Protein AF-A0A535FCA6-F1 (afdb_monomer_lite)

Secondary structure (DSSP, 8-state):
-B-TT--BHHHHHHHHHHHTTPPPPTTS-HHHHHHHHHTT--EEEEEBSGGG-BTHHHHHHHHHHH-TTEEEEE--SS----TT-----PPP-

Foldseek 3Di:
DECPVPQEQLVVLVVVCVVVVQDDDPVDRSLRSLLVVQQPDQDEAEYEACQRYPPNLVSVLVSCVSRVNYHYHYHYPDDSPHDVDDDDDDDDD

Structure (mmCIF, N/CA/C/O backbone):
data_AF-A0A535FCA6-F1
#
_entry.id   AF-A0A535FCA6-F1
#
loop_
_atom_site.group_PDB
_atom_site.id
_atom_site.type_symbol
_atom_site.label_atom_id
_atom_site.label_alt_id
_atom_site.label_comp_id
_atom_site.label_asym_id
_atom_site.label_entity_id
_atom_site.label_seq_id
_atom_site.pdbx_PDB_ins_code
_atom_site.Cartn_x
_atom_site.Cartn_y
_atom_site.Cartn_z
_atom_site.occupancy
_atom_site.B_iso_or_equiv
_atom_site.auth_seq_id
_atom_site.auth_comp_id
_atom_site.auth_asym_id
_atom_site.auth_atom_id
_atom_site.pdbx_PDB_model_num
ATOM 1 N N . MET A 1 1 ? -2.399 2.303 -9.801 1.00 78.75 1 MET A N 1
ATOM 2 C CA . MET A 1 1 ? -1.361 3.198 -10.351 1.00 78.75 1 MET A CA 1
ATOM 3 C C . MET A 1 1 ? -0.222 2.372 -10.914 1.00 78.75 1 MET A C 1
ATOM 5 O O . MET A 1 1 ? -0.020 1.271 -10.416 1.00 78.75 1 MET A O 1
ATOM 9 N N . SER A 1 2 ? 0.508 2.886 -11.908 1.00 83.81 2 SER A N 1
ATOM 10 C CA . SER A 1 2 ? 1.743 2.239 -12.376 1.00 83.81 2 SER A CA 1
ATOM 11 C C . SER A 1 2 ? 2.922 2.622 -11.482 1.00 83.81 2 SER A C 1
ATOM 13 O O . SER A 1 2 ? 3.094 3.792 -11.140 1.00 83.81 2 SER A O 1
ATOM 15 N N . LEU A 1 3 ? 3.722 1.625 -11.113 1.00 83.38 3 LEU A N 1
ATOM 16 C CA . LEU A 1 3 ? 4.933 1.720 -10.299 1.00 83.38 3 LEU A CA 1
ATOM 17 C C . LEU A 1 3 ? 6.208 1.687 -11.149 1.00 83.38 3 LEU A C 1
ATOM 19 O O . LEU A 1 3 ? 7.301 1.576 -10.606 1.00 83.38 3 LEU A O 1
ATOM 23 N N . ALA A 1 4 ? 6.107 1.848 -12.472 1.00 76.81 4 ALA A N 1
ATOM 24 C CA . ALA A 1 4 ? 7.248 1.734 -13.386 1.00 76.81 4 ALA A CA 1
ATOM 25 C C . ALA A 1 4 ? 8.424 2.692 -13.074 1.00 76.81 4 ALA A C 1
ATOM 27 O O . ALA A 1 4 ? 9.569 2.415 -13.428 1.00 76.81 4 ALA A O 1
ATOM 28 N N . ALA A 1 5 ? 8.170 3.819 -12.403 1.00 83.00 5 ALA A N 1
ATOM 29 C CA . ALA A 1 5 ? 9.206 4.766 -11.969 1.00 83.00 5 ALA A CA 1
ATOM 30 C C . ALA A 1 5 ? 9.503 4.712 -10.456 1.00 83.00 5 ALA A C 1
ATOM 32 O O . ALA A 1 5 ? 10.329 5.478 -9.956 1.00 83.00 5 ALA A O 1
ATOM 33 N N . VAL A 1 6 ? 8.828 3.833 -9.714 1.00 86.75 6 VAL A N 1
ATOM 34 C CA . VAL A 1 6 ? 8.961 3.687 -8.262 1.00 86.75 6 VAL A CA 1
ATOM 35 C C . VAL A 1 6 ? 9.952 2.561 -7.971 1.00 86.75 6 VAL A C 1
ATOM 37 O O . VAL A 1 6 ? 9.982 1.549 -8.671 1.00 86.75 6 VAL A O 1
ATOM 40 N N . ARG A 1 7 ? 10.830 2.767 -6.987 1.00 85.19 7 ARG A N 1
ATOM 41 C CA . ARG A 1 7 ? 11.915 1.825 -6.651 1.00 85.19 7 ARG A CA 1
ATOM 42 C C . ARG A 1 7 ? 11.921 1.394 -5.187 1.00 85.19 7 ARG A C 1
ATOM 44 O O . ARG A 1 7 ? 12.519 0.379 -4.855 1.00 85.19 7 ARG A O 1
ATOM 51 N N . ASP A 1 8 ? 11.234 2.140 -4.333 1.00 87.69 8 ASP A N 1
ATOM 52 C CA . ASP A 1 8 ? 11.193 1.930 -2.892 1.00 87.69 8 ASP A CA 1
ATOM 53 C C . ASP A 1 8 ? 9.762 2.078 -2.358 1.00 87.69 8 ASP A C 1
ATOM 55 O O . ASP A 1 8 ? 8.907 2.747 -2.957 1.00 87.69 8 ASP A O 1
ATOM 59 N N . SER A 1 9 ? 9.499 1.396 -1.244 1.00 88.06 9 SER A N 1
ATOM 60 C CA . SER A 1 9 ? 8.183 1.330 -0.613 1.00 88.06 9 SER A CA 1
ATOM 61 C C . SER A 1 9 ? 7.713 2.691 -0.092 1.00 88.06 9 SER A C 1
ATOM 63 O O . SER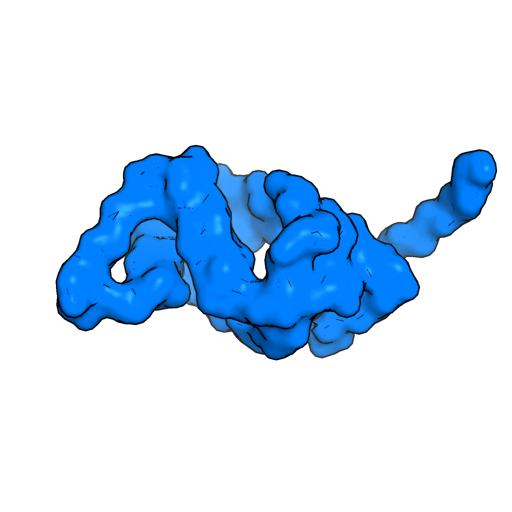 A 1 9 ? 6.524 2.988 -0.191 1.00 88.06 9 SER A O 1
ATOM 65 N N . ASP A 1 10 ? 8.615 3.563 0.359 1.00 89.50 10 ASP A N 1
ATOM 66 C CA . ASP A 1 10 ? 8.269 4.908 0.829 1.00 89.50 10 ASP A CA 1
ATOM 67 C C . ASP A 1 10 ? 7.663 5.762 -0.292 1.00 89.50 10 ASP A C 1
ATOM 69 O O . ASP A 1 10 ? 6.595 6.361 -0.127 1.00 89.50 10 ASP A O 1
ATOM 73 N N . ARG A 1 11 ? 8.279 5.773 -1.479 1.00 90.06 11 ARG A N 1
ATOM 74 C CA . ARG A 1 11 ? 7.724 6.458 -2.657 1.00 90.06 11 ARG A CA 1
ATOM 75 C C . ARG A 1 11 ? 6.403 5.853 -3.106 1.00 90.06 11 ARG A C 1
ATOM 77 O O . ARG A 1 11 ? 5.515 6.595 -3.528 1.00 90.06 11 ARG A O 1
ATOM 84 N N . MET A 1 12 ? 6.252 4.533 -3.005 1.00 91.44 12 MET A N 1
ATOM 85 C CA . MET A 1 12 ? 4.975 3.874 -3.276 1.00 91.44 12 MET A CA 1
ATOM 86 C C . MET A 1 12 ? 3.891 4.366 -2.308 1.00 91.44 12 MET A C 1
ATOM 88 O O . MET A 1 12 ? 2.822 4.775 -2.759 1.00 91.44 12 MET A O 1
ATOM 92 N N . LEU A 1 13 ? 4.165 4.378 -1.000 1.00 92.31 13 LEU A N 1
ATOM 93 C CA . LEU A 1 13 ? 3.227 4.832 0.029 1.00 92.31 13 LEU A CA 1
ATOM 94 C C . LEU A 1 13 ? 2.806 6.287 -0.208 1.00 92.31 13 LEU A C 1
ATOM 96 O O . LEU A 1 13 ? 1.612 6.588 -0.225 1.00 92.31 13 LEU A O 1
ATOM 100 N N . LEU A 1 14 ? 3.765 7.176 -0.480 1.00 91.75 14 LEU A N 1
ATOM 101 C CA . LEU A 1 14 ? 3.479 8.577 -0.795 1.00 91.75 14 LEU A CA 1
ATOM 102 C C . LEU A 1 14 ? 2.642 8.728 -2.073 1.00 91.75 14 LEU A C 1
ATOM 104 O O . LEU A 1 14 ? 1.701 9.521 -2.093 1.00 91.75 14 LEU A O 1
ATOM 108 N N . GLY A 1 15 ? 2.934 7.951 -3.118 1.00 91.75 15 GLY A N 1
ATOM 109 C CA . GLY A 1 15 ? 2.145 7.946 -4.352 1.00 91.75 15 GLY A CA 1
ATOM 110 C C . GLY A 1 15 ? 0.697 7.502 -4.122 1.00 91.75 15 GLY A C 1
ATOM 111 O O . GLY A 1 15 ? -0.234 8.142 -4.612 1.00 91.75 15 GLY A O 1
ATOM 112 N N . ILE A 1 16 ? 0.483 6.460 -3.310 1.00 91.88 16 ILE A N 1
ATOM 113 C CA . ILE A 1 16 ? -0.864 6.008 -2.926 1.00 91.88 16 ILE A CA 1
ATOM 114 C C . ILE A 1 16 ? -1.587 7.113 -2.149 1.00 91.88 16 ILE A C 1
ATOM 116 O O . ILE A 1 16 ? -2.736 7.424 -2.461 1.00 91.88 16 ILE A O 1
ATOM 120 N N . MET A 1 17 ? -0.921 7.741 -1.174 1.00 93.12 17 MET A N 1
ATOM 121 C CA . MET A 1 17 ? -1.502 8.844 -0.403 1.00 93.12 17 MET A CA 1
ATOM 122 C C . MET A 1 17 ? -1.931 10.002 -1.302 1.00 93.12 17 MET A C 1
ATOM 124 O O . MET A 1 17 ? -3.028 10.525 -1.129 1.00 93.12 17 MET A O 1
ATOM 128 N N . GLN A 1 18 ? -1.113 10.373 -2.288 1.00 91.62 18 GLN A N 1
ATOM 129 C CA . GLN A 1 18 ? -1.456 11.426 -3.245 1.00 91.62 18 GLN A CA 1
ATOM 130 C C . GLN A 1 18 ? -2.705 11.078 -4.060 1.00 91.62 18 GLN A C 1
ATOM 132 O O . GLN A 1 18 ? -3.600 11.911 -4.186 1.00 91.62 18 GLN A O 1
ATOM 137 N N . ILE A 1 19 ? -2.808 9.845 -4.562 1.00 91.25 19 ILE A N 1
ATOM 138 C CA . ILE A 1 19 ? -3.967 9.390 -5.347 1.00 91.25 19 ILE A CA 1
ATOM 139 C C . ILE A 1 19 ? -5.240 9.353 -4.503 1.00 91.25 19 ILE A C 1
ATOM 141 O O . ILE A 1 19 ? -6.308 9.739 -4.973 1.00 91.25 19 ILE A O 1
ATOM 145 N N . LEU A 1 20 ? -5.128 8.913 -3.251 1.00 90.81 20 LEU A N 1
ATOM 146 C CA . LEU A 1 20 ? -6.243 8.879 -2.306 1.00 90.81 20 LEU A CA 1
ATOM 147 C C . LEU A 1 20 ? -6.518 10.248 -1.655 1.00 90.81 20 LEU A C 1
ATOM 149 O O . LEU A 1 20 ? -7.416 10.357 -0.822 1.00 90.81 20 LEU A O 1
ATOM 153 N N . ASN A 1 21 ? -5.768 11.291 -2.034 1.00 92.44 21 ASN A N 1
ATOM 154 C CA . ASN A 1 21 ? -5.840 12.642 -1.476 1.00 92.44 21 ASN A CA 1
ATOM 155 C C . ASN A 1 21 ? -5.717 12.675 0.064 1.00 92.44 21 ASN A C 1
ATOM 157 O O . ASN A 1 21 ? -6.400 13.430 0.761 1.00 92.44 21 ASN A O 1
ATOM 161 N N . ILE A 1 22 ? -4.838 11.830 0.601 1.00 91.19 22 ILE A N 1
ATOM 162 C CA . ILE A 1 22 ? -4.533 11.729 2.026 1.00 91.19 22 ILE A CA 1
ATOM 163 C C . ILE A 1 22 ? -3.393 12.689 2.337 1.00 91.19 22 ILE A C 1
ATOM 165 O O . ILE A 1 22 ? -2.301 12.602 1.773 1.00 91.19 22 ILE A O 1
ATOM 169 N N . LYS A 1 23 ? -3.635 13.603 3.275 1.00 87.50 23 LYS A N 1
ATOM 170 C CA . LYS A 1 23 ? -2.597 14.511 3.759 1.00 87.50 23 LYS A CA 1
ATOM 171 C C . LYS A 1 23 ? -1.722 13.786 4.786 1.00 87.50 23 LYS A C 1
ATOM 173 O O . LYS A 1 23 ? -2.280 13.178 5.699 1.00 87.50 23 LYS A O 1
ATOM 178 N N . PRO A 1 24 ? -0.385 13.856 4.678 1.00 81.25 24 PRO A N 1
ATOM 179 C CA . PRO A 1 24 ? 0.496 13.299 5.694 1.00 81.25 24 PRO A CA 1
ATOM 180 C C . PRO A 1 24 ? 0.274 14.013 7.027 1.00 81.25 24 PRO A C 1
ATOM 182 O O . PRO A 1 24 ? 0.287 15.245 7.096 1.00 81.25 24 PRO A O 1
ATOM 185 N N . ALA A 1 25 ? 0.049 13.235 8.083 1.00 82.56 25 ALA A N 1
ATOM 186 C CA . ALA A 1 25 ? -0.031 13.763 9.434 1.00 82.56 25 ALA A CA 1
ATOM 187 C C . ALA A 1 25 ? 1.396 13.902 10.000 1.00 82.56 25 ALA A C 1
ATOM 189 O O . ALA A 1 25 ? 2.140 12.927 9.961 1.00 82.56 25 ALA A O 1
ATOM 190 N N . PRO A 1 26 ? 1.791 15.057 10.573 1.00 79.06 26 PRO A N 1
ATOM 191 C CA . PRO A 1 26 ? 3.162 15.275 11.055 1.00 79.06 26 PRO A CA 1
ATOM 192 C C . PRO A 1 26 ? 3.639 14.275 12.119 1.00 79.06 26 PRO A C 1
ATOM 194 O O . PRO A 1 26 ? 4.838 14.096 12.297 1.00 79.06 26 PRO A O 1
ATOM 197 N N . ALA A 1 27 ? 2.705 13.657 12.845 1.00 87.12 27 ALA A N 1
ATOM 198 C CA . ALA A 1 27 ? 2.979 12.716 13.930 1.00 87.12 27 ALA A CA 1
ATOM 199 C C . ALA A 1 27 ? 2.916 11.238 13.506 1.00 87.12 27 ALA A C 1
ATOM 201 O O . ALA A 1 27 ? 3.174 10.371 14.335 1.00 87.12 27 ALA A O 1
ATOM 202 N N . LEU A 1 28 ? 2.542 10.943 12.256 1.00 88.88 28 LEU A N 1
ATOM 203 C CA . LEU A 1 28 ? 2.373 9.577 11.764 1.00 88.88 28 LEU A CA 1
ATOM 204 C C . LEU A 1 28 ? 3.314 9.312 10.594 1.00 88.88 28 LEU A C 1
ATOM 206 O O . LEU A 1 28 ? 3.547 10.176 9.749 1.00 88.88 28 LEU A O 1
ATOM 210 N N . SER A 1 29 ? 3.796 8.078 10.497 1.00 91.75 29 SER A N 1
ATOM 211 C CA . SER A 1 29 ? 4.434 7.610 9.271 1.00 91.75 29 SER A CA 1
ATOM 212 C C . SER A 1 29 ? 3.420 7.536 8.116 1.00 91.75 29 SER A C 1
ATOM 214 O O . SER A 1 29 ? 2.196 7.544 8.316 1.00 91.75 29 SER A O 1
ATOM 216 N N . ALA A 1 30 ? 3.920 7.450 6.879 1.00 91.12 30 ALA A N 1
ATOM 217 C CA . ALA A 1 30 ? 3.074 7.320 5.691 1.00 91.12 30 ALA A CA 1
ATOM 218 C C . ALA A 1 30 ? 2.173 6.073 5.769 1.00 91.12 30 ALA A C 1
ATOM 220 O O . ALA A 1 30 ? 0.973 6.149 5.502 1.00 91.12 30 ALA A O 1
ATOM 221 N N . ILE A 1 31 ? 2.732 4.947 6.222 1.00 92.75 31 ILE A N 1
ATOM 222 C CA . ILE A 1 31 ? 1.990 3.698 6.404 1.00 92.75 31 ILE A CA 1
ATOM 223 C C . ILE A 1 31 ? 0.911 3.816 7.487 1.00 92.75 31 ILE A C 1
ATOM 225 O O . ILE A 1 31 ? -0.228 3.439 7.238 1.00 92.75 31 ILE A O 1
ATOM 229 N N . GLN A 1 32 ? 1.199 4.440 8.634 1.00 93.88 32 GLN A N 1
ATOM 230 C CA . GLN A 1 32 ? 0.200 4.670 9.688 1.00 93.88 32 GLN A CA 1
ATOM 231 C C . GLN A 1 32 ? -0.947 5.569 9.214 1.00 93.88 32 GLN A C 1
ATOM 233 O O . GLN A 1 32 ? -2.113 5.314 9.525 1.00 93.88 32 GLN A O 1
ATOM 238 N N . SER A 1 33 ? -0.629 6.605 8.432 1.00 93.12 33 SER A N 1
ATOM 239 C CA . SER A 1 33 ? -1.634 7.486 7.830 1.00 93.12 33 SER A CA 1
ATOM 240 C C . SER A 1 33 ? -2.537 6.718 6.858 1.00 93.12 33 SER A C 1
ATOM 242 O O . SER A 1 33 ? -3.755 6.902 6.872 1.00 93.12 33 SER A O 1
ATOM 244 N N . LEU A 1 34 ? -1.960 5.826 6.045 1.00 93.38 34 LEU A N 1
ATOM 245 C CA . LEU A 1 34 ? -2.718 4.963 5.140 1.00 93.38 34 LEU A CA 1
ATOM 246 C C . LEU A 1 34 ? -3.583 3.958 5.896 1.00 93.38 34 LEU A C 1
ATOM 248 O O . LEU A 1 34 ? -4.768 3.874 5.600 1.00 93.38 34 LEU A O 1
ATOM 252 N N . ILE A 1 35 ? -3.040 3.253 6.891 1.00 93.81 35 ILE A N 1
ATOM 253 C CA . ILE A 1 35 ? -3.798 2.306 7.723 1.00 93.81 35 ILE A CA 1
ATOM 254 C C . ILE A 1 35 ? -5.007 3.000 8.348 1.00 93.81 35 ILE A C 1
ATOM 256 O O . ILE A 1 35 ? -6.136 2.555 8.161 1.00 93.81 35 ILE A O 1
ATOM 260 N N . THR A 1 36 ? -4.785 4.141 9.004 1.00 93.25 36 THR A N 1
ATOM 261 C CA . THR A 1 36 ? -5.853 4.921 9.648 1.00 93.25 36 THR A CA 1
ATOM 262 C C . THR A 1 36 ? -6.950 5.309 8.655 1.00 93.25 36 THR A C 1
ATOM 264 O O . THR A 1 36 ? -8.130 5.327 8.996 1.00 93.25 36 THR A O 1
ATOM 267 N N . HIS A 1 37 ? -6.576 5.618 7.412 1.00 92.06 37 HIS A N 1
ATOM 268 C CA . HIS A 1 37 ? -7.533 5.976 6.373 1.00 92.06 37 HIS A CA 1
ATOM 269 C C . HIS A 1 37 ? -8.251 4.762 5.766 1.00 92.06 37 HIS A C 1
ATOM 271 O O . HIS A 1 37 ? -9.411 4.877 5.373 1.00 92.06 37 HIS A O 1
ATOM 277 N N . LEU A 1 38 ? -7.568 3.623 5.638 1.00 93.31 38 LEU A N 1
ATOM 278 C CA . LEU A 1 38 ? -8.047 2.440 4.922 1.00 93.31 38 LEU A CA 1
ATOM 279 C C . LEU A 1 38 ? -8.805 1.450 5.815 1.00 93.31 38 LEU A C 1
ATOM 281 O O . LEU A 1 38 ? -9.621 0.704 5.280 1.00 93.31 38 LEU A O 1
ATOM 285 N N . GLN A 1 39 ? -8.583 1.455 7.136 1.00 92.56 39 GLN A N 1
ATOM 286 C CA . GLN A 1 39 ? -9.140 0.466 8.074 1.00 92.56 39 GLN A CA 1
ATOM 287 C C . GLN A 1 39 ? -10.668 0.298 7.973 1.00 92.56 39 GLN A C 1
ATOM 289 O O . GLN A 1 39 ? -11.164 -0.825 7.998 1.00 92.56 39 GLN A O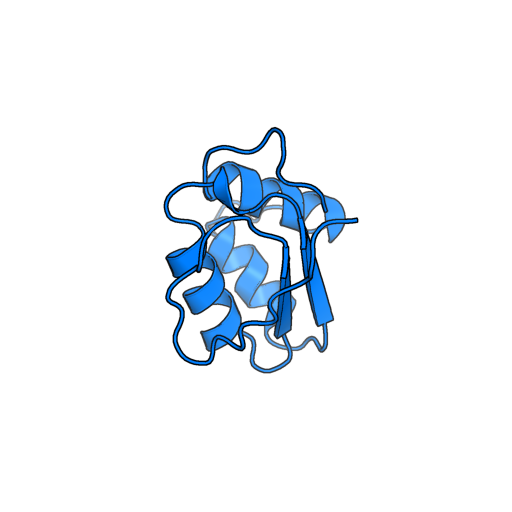 1
ATOM 294 N N . ASP A 1 40 ? -11.400 1.395 7.751 1.00 91.06 40 ASP A N 1
ATOM 295 C CA . ASP A 1 40 ? -12.869 1.408 7.680 1.00 91.06 40 ASP A CA 1
ATOM 296 C C . ASP A 1 40 ? -13.407 1.431 6.236 1.00 91.06 40 ASP A C 1
ATOM 298 O O . ASP A 1 40 ? -14.588 1.702 5.999 1.00 91.06 40 ASP A O 1
ATOM 302 N N . LYS A 1 41 ? -12.548 1.204 5.233 1.00 91.38 41 LYS A N 1
ATOM 303 C CA . LYS A 1 41 ? -12.904 1.325 3.813 1.00 91.38 41 LYS A CA 1
ATOM 304 C C . LYS A 1 41 ? -12.920 -0.022 3.109 1.00 91.38 41 LYS A C 1
ATOM 306 O O . LYS A 1 41 ? -12.117 -0.905 3.378 1.00 91.38 41 LYS A O 1
ATOM 311 N N . GLN A 1 42 ? -13.821 -0.134 2.138 1.00 93.88 42 GLN A N 1
ATOM 312 C CA . GLN A 1 42 ? -13.856 -1.227 1.171 1.00 93.88 42 GLN A CA 1
ATOM 313 C C . GLN A 1 42 ? -13.268 -0.708 -0.140 1.00 93.88 42 GLN A C 1
ATOM 315 O O . GLN A 1 42 ? -13.918 0.068 -0.842 1.00 93.88 42 GLN A O 1
ATOM 320 N N . LEU A 1 43 ? -12.018 -1.061 -0.437 1.00 93.75 43 LEU A N 1
ATOM 321 C CA . LEU A 1 43 ? -11.271 -0.462 -1.544 1.00 93.75 43 LEU A CA 1
ATOM 322 C C . LEU A 1 43 ? -10.420 -1.504 -2.268 1.00 93.75 43 LEU A C 1
ATOM 324 O O . LEU A 1 43 ? -9.869 -2.403 -1.643 1.00 93.75 43 LEU A O 1
ATOM 328 N N . LEU A 1 44 ? -10.299 -1.366 -3.588 1.00 93.00 44 LEU A N 1
ATOM 329 C CA . LEU A 1 44 ? -9.381 -2.154 -4.407 1.00 93.00 44 LEU A CA 1
ATOM 330 C C . LEU A 1 44 ? -8.226 -1.266 -4.880 1.00 93.00 44 LEU A C 1
ATOM 332 O O . LEU A 1 44 ? -8.445 -0.311 -5.626 1.00 93.00 44 LEU A O 1
ATOM 336 N N . LEU A 1 45 ? -7.000 -1.594 -4.476 1.00 91.38 45 LEU A N 1
ATOM 337 C CA . LEU A 1 45 ? -5.785 -0.984 -5.008 1.00 91.38 45 LEU A CA 1
ATOM 338 C C . LEU A 1 45 ? -5.236 -1.844 -6.141 1.00 91.38 45 LEU A C 1
ATOM 340 O O . LEU A 1 45 ? -4.814 -2.974 -5.921 1.00 91.38 45 LEU A O 1
ATOM 344 N N . LEU A 1 46 ? -5.216 -1.286 -7.350 1.00 91.12 46 LEU A N 1
ATOM 345 C CA . LEU A 1 46 ? -4.511 -1.873 -8.484 1.00 91.12 46 LEU A CA 1
ATOM 346 C C . LEU A 1 46 ? -3.099 -1.289 -8.559 1.00 91.12 46 LEU A C 1
ATOM 348 O O . LEU A 1 46 ? -2.949 -0.073 -8.727 1.00 91.12 46 LEU A O 1
ATOM 352 N N . LEU A 1 47 ? -2.080 -2.134 -8.459 1.00 89.81 47 LEU A N 1
ATOM 353 C CA . LEU A 1 47 ? -0.672 -1.759 -8.553 1.00 89.81 47 LEU A CA 1
ATOM 354 C C . LEU A 1 47 ? -0.049 -2.442 -9.765 1.00 89.81 47 LEU A C 1
ATOM 356 O O . LEU A 1 47 ? -0.060 -3.665 -9.846 1.00 89.81 47 LEU A O 1
ATOM 360 N N . ASP A 1 48 ? 0.484 -1.650 -10.689 1.00 87.94 48 ASP A N 1
ATOM 361 C CA . ASP A 1 48 ? 1.109 -2.155 -11.913 1.00 87.94 48 ASP A CA 1
ATOM 362 C C . ASP A 1 48 ? 2.626 -1.984 -11.894 1.00 87.94 48 ASP A C 1
ATOM 364 O O . ASP A 1 48 ? 3.112 -1.046 -11.269 1.00 87.94 48 ASP A O 1
ATOM 368 N N . ASN A 1 49 ? 3.369 -2.875 -12.555 1.00 83.94 49 ASN A N 1
ATOM 369 C CA . ASN A 1 49 ? 4.840 -2.929 -12.569 1.00 83.94 49 ASN A CA 1
ATOM 370 C C . ASN A 1 49 ? 5.489 -3.064 -11.177 1.00 83.94 49 ASN A C 1
ATOM 372 O O . ASN A 1 49 ? 6.477 -2.390 -10.869 1.00 83.94 49 ASN A O 1
ATOM 376 N N . PHE A 1 50 ? 4.924 -3.903 -10.309 1.00 86.00 50 PHE A N 1
ATOM 377 C CA . PHE A 1 50 ? 5.348 -3.997 -8.907 1.00 86.00 50 PHE A CA 1
ATOM 378 C C . PHE A 1 50 ? 6.744 -4.603 -8.703 1.00 86.00 50 PHE A C 1
ATOM 380 O O . PHE A 1 50 ? 7.360 -4.371 -7.667 1.00 86.00 50 PHE A O 1
ATOM 387 N N . GLU A 1 51 ? 7.292 -5.311 -9.696 1.00 85.00 51 GLU A N 1
ATOM 388 C CA . G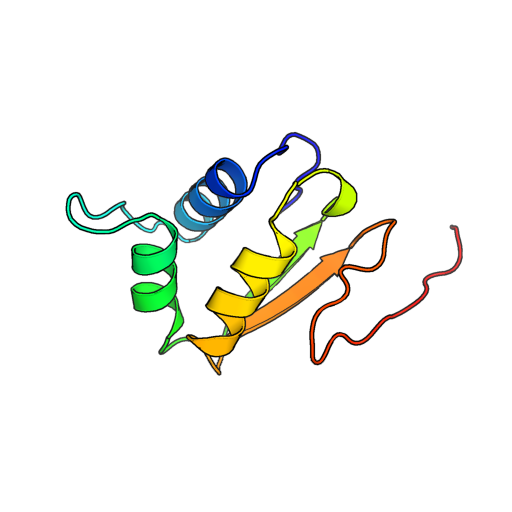LU A 1 51 ? 8.592 -5.995 -9.616 1.00 85.00 51 GLU A CA 1
ATOM 389 C C . GLU A 1 51 ? 9.785 -5.077 -9.295 1.00 85.00 51 GLU A C 1
ATOM 391 O O . GLU A 1 51 ? 10.873 -5.552 -8.982 1.00 85.00 51 GLU A O 1
ATOM 396 N N . GLN A 1 52 ? 9.596 -3.764 -9.409 1.00 83.31 52 GLN A N 1
ATOM 397 C CA . GLN A 1 52 ? 10.652 -2.761 -9.319 1.00 83.31 52 GLN A CA 1
ATOM 398 C C . GLN A 1 52 ? 10.764 -2.141 -7.923 1.00 83.31 52 GLN A C 1
ATOM 400 O O . GLN A 1 52 ? 11.724 -1.413 -7.674 1.00 83.31 52 GLN A O 1
ATOM 405 N N . VAL A 1 53 ? 9.791 -2.395 -7.039 1.00 85.81 53 VAL A N 1
ATOM 406 C CA . VAL A 1 53 ? 9.708 -1.769 -5.717 1.00 85.81 53 VAL A CA 1
ATOM 407 C C . VAL A 1 53 ? 10.206 -2.729 -4.640 1.00 85.81 53 VAL A C 1
ATOM 409 O O . VAL A 1 53 ? 9.536 -3.702 -4.293 1.00 85.81 53 VAL A O 1
ATOM 412 N N . SER A 1 54 ? 11.378 -2.435 -4.085 1.00 81.19 54 SER A N 1
ATOM 413 C CA . SER A 1 54 ? 11.961 -3.212 -2.988 1.00 81.19 54 SER A CA 1
ATOM 414 C C . SER A 1 54 ? 11.122 -3.102 -1.712 1.00 81.19 54 SER A C 1
ATOM 416 O O . SER A 1 54 ? 10.528 -2.056 -1.445 1.00 81.19 54 SER A O 1
ATOM 418 N N . ASP A 1 55 ? 11.065 -4.186 -0.932 1.00 82.00 55 ASP A N 1
ATOM 419 C CA . ASP A 1 55 ? 10.371 -4.290 0.367 1.00 82.00 55 ASP A CA 1
ATOM 420 C C . ASP A 1 55 ? 8.865 -3.957 0.354 1.00 82.00 55 ASP A C 1
ATOM 422 O O . ASP A 1 55 ? 8.199 -3.951 1.391 1.00 82.00 55 ASP A O 1
ATOM 426 N N . ALA A 1 56 ? 8.283 -3.730 -0.825 1.00 83.38 56 ALA A N 1
ATOM 427 C CA . ALA A 1 56 ? 6.888 -3.339 -0.960 1.00 83.38 56 ALA A CA 1
ATOM 428 C C . ALA A 1 56 ? 5.928 -4.458 -0.552 1.00 83.38 56 ALA A C 1
ATOM 430 O O . ALA A 1 56 ? 4.861 -4.174 -0.020 1.00 83.38 56 ALA A O 1
ATOM 431 N N . ALA A 1 57 ? 6.306 -5.722 -0.754 1.00 85.81 57 ALA A N 1
ATOM 432 C CA . ALA A 1 57 ? 5.485 -6.864 -0.366 1.00 85.81 57 ALA A CA 1
ATOM 433 C C . ALA A 1 57 ? 5.171 -6.839 1.143 1.00 85.81 57 ALA A C 1
ATOM 435 O O . ALA A 1 57 ? 4.002 -6.893 1.522 1.00 85.81 57 ALA A O 1
ATOM 436 N N . ALA A 1 58 ? 6.184 -6.669 2.000 1.00 88.19 58 ALA A N 1
ATOM 437 C CA . ALA A 1 58 ? 6.000 -6.616 3.453 1.00 88.19 58 ALA A CA 1
ATOM 438 C C . ALA A 1 58 ? 5.047 -5.481 3.869 1.00 88.19 58 ALA A C 1
ATOM 440 O O . ALA A 1 58 ? 4.120 -5.697 4.647 1.00 88.19 58 ALA A O 1
ATOM 441 N N . VAL A 1 59 ? 5.222 -4.302 3.268 1.00 90.25 59 VAL A N 1
ATOM 442 C CA . VAL A 1 59 ? 4.367 -3.127 3.487 1.00 90.25 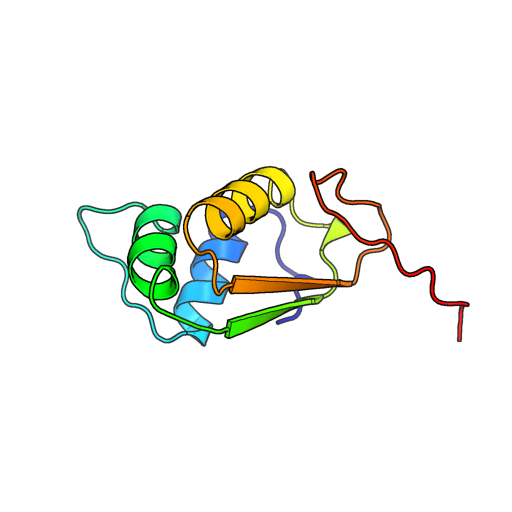59 VAL A CA 1
ATOM 443 C C . VAL A 1 59 ? 2.921 -3.375 3.042 1.00 90.25 59 VAL A C 1
ATOM 445 O O . VAL A 1 59 ? 1.984 -3.014 3.750 1.00 90.25 59 VAL A O 1
ATOM 448 N N . ILE A 1 60 ? 2.711 -4.023 1.893 1.00 90.50 60 ILE A N 1
ATOM 449 C CA . ILE A 1 60 ? 1.370 -4.416 1.437 1.00 90.50 60 ILE A CA 1
ATOM 450 C C . ILE A 1 60 ? 0.738 -5.425 2.403 1.00 90.50 60 ILE A C 1
ATOM 452 O O . ILE A 1 60 ? -0.448 -5.306 2.707 1.00 90.50 60 ILE A O 1
ATOM 456 N N . GLY A 1 61 ? 1.518 -6.377 2.920 1.00 90.94 61 GLY A N 1
ATOM 457 C CA . GLY A 1 61 ? 1.062 -7.320 3.941 1.00 90.94 61 GLY A CA 1
ATOM 458 C C . GLY A 1 61 ? 0.562 -6.618 5.205 1.00 90.94 61 GLY A C 1
ATOM 459 O O . GLY A 1 61 ? -0.512 -6.950 5.703 1.00 90.94 61 GLY A O 1
ATOM 460 N N . GLU A 1 62 ? 1.286 -5.604 5.681 1.00 92.50 62 GLU A N 1
ATOM 461 C CA . GLU A 1 62 ? 0.876 -4.798 6.836 1.00 92.50 62 GLU A CA 1
ATOM 462 C C . GLU A 1 62 ? -0.423 -4.019 6.569 1.00 92.50 62 GLU A C 1
ATOM 464 O O . GLU A 1 62 ? -1.336 -4.035 7.397 1.00 92.50 62 GLU A O 1
ATOM 469 N N . LEU A 1 63 ? -0.561 -3.403 5.387 1.00 92.19 63 LEU A N 1
ATOM 470 C CA . LEU A 1 63 ? -1.793 -2.707 4.997 1.00 92.19 63 LEU A CA 1
ATOM 471 C C . LEU A 1 63 ? -2.997 -3.654 4.934 1.00 92.19 63 LEU A C 1
ATOM 473 O O . LEU A 1 63 ? -4.068 -3.313 5.431 1.00 92.19 63 LEU A O 1
ATOM 477 N N . LEU A 1 64 ? -2.829 -4.838 4.340 1.00 92.31 64 LEU A N 1
ATOM 478 C CA . LEU A 1 64 ? -3.884 -5.850 4.242 1.00 92.31 64 LEU A CA 1
ATOM 479 C C . LEU A 1 64 ? -4.286 -6.397 5.616 1.00 92.31 64 LEU A C 1
ATOM 481 O O . LEU A 1 64 ? -5.468 -6.629 5.860 1.00 92.31 64 LEU A O 1
ATOM 485 N N . ALA A 1 65 ? -3.322 -6.580 6.523 1.00 92.38 65 ALA A N 1
ATOM 486 C CA . ALA A 1 65 ? -3.592 -7.041 7.881 1.00 92.38 65 ALA A CA 1
ATOM 487 C C . ALA A 1 65 ? -4.375 -6.004 8.702 1.00 92.38 65 ALA A C 1
ATOM 489 O O . ALA A 1 65 ? -5.248 -6.372 9.486 1.00 92.38 65 ALA A O 1
ATOM 490 N N . ALA A 1 66 ? -4.076 -4.716 8.519 1.00 94.00 66 ALA A N 1
ATOM 491 C CA . ALA A 1 66 ? -4.703 -3.637 9.276 1.00 94.00 66 ALA A CA 1
ATOM 492 C C . ALA A 1 66 ? -6.021 -3.125 8.664 1.00 94.00 66 ALA A C 1
ATOM 494 O O . ALA A 1 66 ? -6.831 -2.528 9.371 1.00 94.00 66 ALA A O 1
ATOM 495 N N . ALA A 1 67 ? -6.258 -3.353 7.368 1.00 94.31 67 ALA A N 1
ATOM 496 C CA . ALA A 1 67 ? -7.462 -2.923 6.663 1.00 94.31 67 ALA A CA 1
ATOM 497 C C . ALA A 1 67 ? -8.194 -4.122 6.030 1.00 94.31 67 ALA A C 1
ATOM 499 O O . ALA A 1 67 ? -7.984 -4.422 4.855 1.00 94.31 67 ALA A O 1
ATOM 500 N N . PRO A 1 68 ? -9.110 -4.795 6.753 1.00 91.31 68 PRO A N 1
ATOM 501 C CA . PRO A 1 68 ? -9.764 -6.017 6.267 1.00 91.31 68 PRO A CA 1
ATOM 502 C C . PRO A 1 68 ? -10.670 -5.800 5.042 1.00 91.31 68 PRO A C 1
ATOM 504 O O . PRO A 1 68 ? -11.011 -6.753 4.343 1.00 91.31 68 PRO A O 1
ATOM 507 N N . GLY A 1 69 ? -11.081 -4.557 4.772 1.00 93.00 69 GLY A N 1
ATOM 508 C CA . GLY A 1 69 ? -11.814 -4.182 3.560 1.00 93.00 69 GLY A CA 1
ATOM 509 C C . GLY A 1 69 ? -10.938 -3.850 2.352 1.00 93.00 69 GLY A C 1
ATOM 510 O O . GLY A 1 69 ? -11.457 -3.623 1.254 1.00 93.00 69 GLY A O 1
ATOM 511 N N . LEU A 1 70 ? -9.617 -3.809 2.529 1.00 94.75 70 LEU A N 1
ATOM 512 C CA . LEU A 1 70 ? -8.675 -3.544 1.458 1.00 94.75 70 LEU A CA 1
ATOM 513 C C . LEU A 1 70 ? -8.429 -4.817 0.648 1.00 94.75 70 LEU A C 1
ATOM 515 O O . LEU A 1 70 ? -8.073 -5.868 1.174 1.00 94.75 70 LEU A O 1
ATOM 519 N N . LYS A 1 71 ? -8.554 -4.698 -0.669 1.00 93.19 71 LYS A N 1
ATOM 520 C CA . LYS A 1 71 ? -8.080 -5.686 -1.634 1.00 93.19 71 LYS A CA 1
ATOM 521 C C . LYS A 1 71 ? -6.958 -5.066 -2.446 1.00 93.19 71 LYS A C 1
ATOM 523 O O . LYS 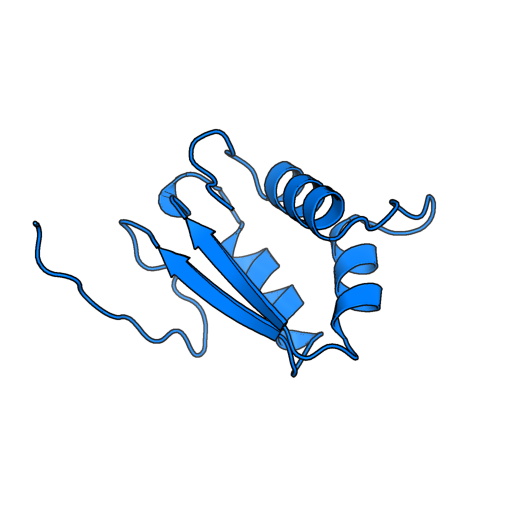A 1 71 ? -7.021 -3.889 -2.799 1.00 93.19 71 LYS A O 1
ATOM 528 N N . VAL A 1 72 ? -5.948 -5.859 -2.775 1.00 91.12 72 VAL A N 1
ATOM 529 C CA . VAL A 1 72 ? -4.835 -5.424 -3.619 1.00 91.12 72 VAL A CA 1
ATOM 530 C C . VAL A 1 72 ? -4.735 -6.377 -4.800 1.00 91.12 72 VAL A C 1
ATOM 532 O O . VAL A 1 72 ? -4.661 -7.589 -4.619 1.00 91.12 72 VAL A O 1
ATOM 535 N N . LEU A 1 73 ? -4.764 -5.821 -6.007 1.00 90.94 73 LEU A N 1
ATOM 536 C CA . LEU A 1 73 ? -4.464 -6.534 -7.238 1.00 90.94 73 LEU A CA 1
ATOM 537 C C . LEU A 1 73 ? -3.137 -6.007 -7.763 1.00 90.94 73 LEU A C 1
ATOM 539 O O . LEU A 1 73 ? -2.977 -4.801 -7.950 1.00 90.94 73 LEU A O 1
ATOM 543 N N . VAL A 1 74 ? -2.194 -6.911 -7.990 1.00 89.00 74 VAL A N 1
ATOM 544 C CA . VAL A 1 74 ? -0.855 -6.563 -8.446 1.00 89.00 74 VAL A CA 1
ATOM 545 C C . VAL A 1 74 ? -0.600 -7.178 -9.811 1.00 89.00 74 VAL A C 1
ATOM 547 O O . VAL A 1 74 ? -0.833 -8.369 -10.005 1.00 89.00 74 VAL A O 1
ATOM 550 N N . THR A 1 75 ? -0.082 -6.383 -10.741 1.00 86.62 75 THR A N 1
ATOM 551 C CA . THR A 1 75 ? 0.579 -6.883 -11.946 1.00 86.62 75 THR A CA 1
ATOM 552 C C . THR A 1 75 ? 2.090 -6.775 -11.754 1.00 86.62 75 THR A C 1
ATOM 554 O O . THR A 1 75 ? 2.647 -5.716 -11.458 1.00 86.62 75 THR A O 1
ATOM 557 N N . SER A 1 76 ? 2.754 -7.922 -11.854 1.00 84.62 76 SER A N 1
ATOM 558 C CA . SER A 1 76 ? 4.182 -8.093 -11.600 1.00 84.62 76 SER A CA 1
ATOM 559 C C . SER A 1 76 ? 4.724 -9.195 -12.501 1.00 84.62 76 SER A C 1
ATOM 561 O O . SER A 1 76 ? 3.998 -10.114 -12.881 1.00 84.62 76 SER A O 1
ATOM 563 N N . ARG A 1 77 ? 6.016 -9.124 -12.825 1.00 84.44 77 ARG A N 1
ATOM 564 C CA . ARG A 1 77 ? 6.740 -10.217 -13.504 1.00 84.44 77 ARG A CA 1
ATOM 565 C C . ARG A 1 77 ? 7.320 -11.253 -12.539 1.00 84.44 77 ARG A C 1
ATOM 567 O O . ARG A 1 77 ? 7.878 -12.251 -12.984 1.00 84.44 77 ARG A O 1
ATOM 574 N N . MET A 1 78 ? 7.221 -10.996 -11.238 1.00 79.38 78 MET A N 1
ATOM 575 C CA . MET A 1 78 ? 7.718 -11.855 -10.165 1.00 79.38 78 MET A CA 1
ATOM 576 C C . MET A 1 78 ? 6.621 -12.073 -9.123 1.00 79.38 78 MET A C 1
ATOM 578 O O . MET A 1 78 ? 5.794 -11.188 -8.902 1.00 79.38 78 MET A O 1
ATOM 582 N N . VAL A 1 79 ? 6.638 -13.235 -8.476 1.00 76.19 79 VAL A N 1
ATOM 583 C CA . VAL A 1 79 ? 5.735 -13.563 -7.363 1.00 76.19 79 VAL A CA 1
ATOM 584 C C . VAL A 1 79 ? 6.095 -12.702 -6.147 1.00 76.19 79 VAL A C 1
ATOM 586 O O . VAL A 1 79 ? 7.279 -12.451 -5.915 1.00 76.19 79 VAL A O 1
ATOM 589 N N . LEU A 1 80 ? 5.106 -12.227 -5.382 1.00 76.56 80 LEU A N 1
ATOM 590 C CA . LEU A 1 80 ? 5.355 -11.349 -4.230 1.00 76.56 80 LEU A CA 1
ATOM 591 C C . LEU A 1 80 ? 5.642 -12.136 -2.942 1.00 76.56 80 LEU A C 1
ATOM 593 O O . LEU A 1 80 ? 6.172 -11.561 -1.993 1.00 76.56 80 LEU A O 1
ATOM 597 N N . HIS A 1 81 ? 5.316 -13.433 -2.912 1.00 76.56 81 HIS A N 1
ATOM 598 C CA . HIS A 1 81 ? 5.475 -14.328 -1.762 1.00 76.56 81 HIS A CA 1
ATOM 599 C C . HIS A 1 81 ? 4.708 -13.856 -0.518 1.00 76.56 81 HIS A C 1
ATOM 601 O O . HIS A 1 81 ? 5.209 -13.922 0.607 1.00 76.56 81 HIS A O 1
ATOM 607 N N . LEU A 1 82 ? 3.470 -13.394 -0.716 1.00 74.75 82 LEU A N 1
ATOM 608 C CA . LEU A 1 82 ? 2.600 -12.946 0.374 1.00 74.75 82 LEU A CA 1
ATOM 609 C C . LEU A 1 82 ? 1.654 -14.048 0.851 1.00 74.75 82 LEU A C 1
ATOM 611 O O . LEU A 1 82 ? 1.143 -14.855 0.076 1.00 74.75 82 LEU A O 1
ATOM 615 N N . TYR A 1 83 ? 1.377 -14.071 2.155 1.00 67.12 83 TYR A N 1
ATOM 616 C CA . TYR A 1 83 ? 0.366 -14.970 2.704 1.00 67.12 83 TYR A CA 1
ATOM 617 C C . TYR A 1 83 ? -1.022 -14.598 2.157 1.00 67.12 83 TYR A C 1
ATOM 619 O O . TYR A 1 83 ? -1.440 -13.446 2.255 1.00 67.12 83 TYR A O 1
ATOM 627 N N . GLY A 1 84 ? -1.735 -15.571 1.580 1.00 69.75 84 GLY A N 1
ATOM 628 C CA . GLY A 1 84 ? -3.022 -15.338 0.910 1.00 69.75 84 GLY A CA 1
ATOM 629 C C . GLY A 1 84 ? -2.908 -14.810 -0.528 1.00 69.75 84 GLY A C 1
ATOM 630 O O . GLY A 1 84 ? -3.924 -14.443 -1.123 1.00 69.75 84 GLY A O 1
ATOM 631 N N . GLU A 1 85 ? -1.700 -14.782 -1.100 1.00 78.00 85 GLU A N 1
ATOM 632 C CA . GLU A 1 85 ? -1.480 -14.462 -2.511 1.00 78.00 85 GLU A CA 1
ATOM 633 C C . GLU A 1 8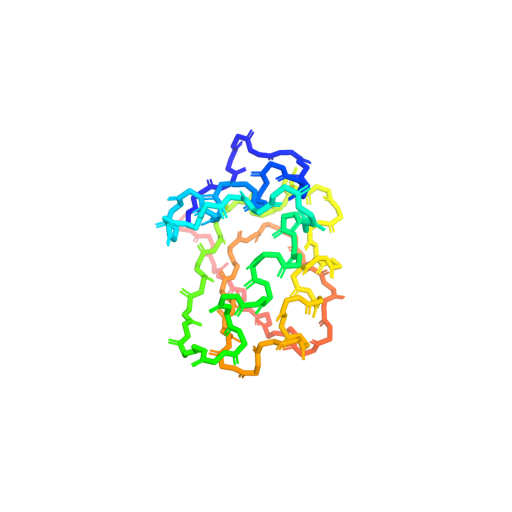5 ? -2.195 -15.473 -3.416 1.00 78.00 85 GLU A C 1
ATOM 635 O O . GLU A 1 85 ? -2.070 -16.687 -3.258 1.00 78.00 85 GLU A O 1
ATOM 640 N N . ASN A 1 86 ? -2.957 -14.954 -4.376 1.00 77.69 86 ASN A N 1
ATOM 641 C CA . ASN A 1 86 ? -3.578 -15.747 -5.428 1.00 77.69 86 ASN A CA 1
ATOM 642 C C . ASN A 1 86 ? -2.900 -15.382 -6.747 1.00 77.69 86 ASN A C 1
ATOM 644 O O . ASN A 1 86 ? -3.109 -14.289 -7.274 1.00 77.69 86 ASN A O 1
ATOM 648 N N . GLU A 1 87 ? -2.071 -16.286 -7.265 1.00 81.81 87 GLU A N 1
ATOM 649 C CA . GLU A 1 87 ? -1.349 -16.070 -8.517 1.00 81.81 87 GLU A CA 1
ATOM 650 C C . GLU A 1 87 ? -2.256 -16.362 -9.719 1.00 81.81 87 GLU A C 1
ATOM 652 O O . GLU A 1 87 ? -2.872 -17.427 -9.814 1.00 81.81 87 GLU A O 1
ATOM 657 N N . PHE A 1 88 ? -2.296 -15.436 -10.677 1.00 78.44 88 PHE A N 1
ATOM 658 C CA . PHE A 1 88 ? -2.936 -15.654 -11.968 1.00 78.44 88 PHE A CA 1
ATOM 659 C C . PHE A 1 88 ? -1.918 -15.463 -13.092 1.00 78.44 88 PHE A C 1
ATOM 661 O O . PHE A 1 88 ? -1.573 -14.339 -13.458 1.00 78.44 88 PHE A O 1
ATOM 668 N N . LYS A 1 89 ? -1.425 -16.575 -13.649 1.00 79.38 89 LYS A N 1
ATOM 669 C CA . LYS A 1 89 ? -0.493 -16.545 -14.780 1.00 79.38 89 LYS A CA 1
ATOM 670 C C . LYS A 1 89 ? -1.234 -16.152 -16.052 1.00 79.38 89 LYS A C 1
ATOM 672 O O . LYS A 1 89 ? -2.065 -16.907 -16.553 1.00 79.38 89 LYS A O 1
ATOM 677 N N . VAL A 1 90 ? -0.899 -14.986 -16.590 1.00 78.31 90 VAL A N 1
ATOM 678 C CA . VAL A 1 90 ? -1.375 -14.532 -17.900 1.00 78.31 90 VAL A CA 1
ATOM 679 C C . VAL A 1 90 ? -0.437 -15.033 -18.999 1.00 78.31 90 VAL A C 1
ATOM 681 O O . VAL A 1 90 ? 0.784 -15.000 -18.840 1.00 78.31 90 VAL A O 1
ATOM 684 N N . GLN A 1 91 ? -0.995 -15.530 -20.107 1.00 76.44 91 GLN A N 1
ATOM 685 C CA . GLN A 1 91 ? -0.187 -15.862 -21.284 1.00 76.44 91 GLN A CA 1
ATOM 686 C C . GLN A 1 91 ? 0.310 -14.567 -21.952 1.00 76.44 91 GLN A C 1
ATOM 688 O O . GLN A 1 91 ? -0.405 -13.562 -21.902 1.00 76.44 91 GLN A O 1
ATOM 693 N N . PRO A 1 92 ? 1.513 -14.564 -22.556 1.00 70.50 92 PRO A N 1
ATOM 694 C CA . PRO A 1 92 ? 1.992 -13.420 -23.325 1.00 70.50 92 PRO A CA 1
ATOM 695 C C . PRO A 1 92 ? 1.005 -13.075 -24.448 1.00 70.50 92 PRO A C 1
ATOM 697 O O . PRO A 1 92 ? 0.448 -13.983 -25.067 1.00 70.50 92 PRO A O 1
ATOM 700 N N . LEU A 1 93 ? 0.797 -11.775 -24.674 1.00 63.22 93 LEU A N 1
ATOM 701 C CA . LEU A 1 93 ? 0.017 -11.243 -25.798 1.00 63.22 93 LEU A CA 1
ATOM 702 C C . LEU A 1 93 ? 0.766 -11.394 -27.125 1.00 63.22 93 LEU A C 1
ATOM 704 O O . LEU A 1 93 ? 2.010 -11.237 -27.114 1.00 63.22 93 LEU A O 1
#

Sequence (93 aa):
MSLAAVRDSDRMLLGIMQILNIKPAPALSAIQSLITHLQDKQLLLLLDNFEQVSDAAAVIGELLAAAPGLKVLVTSRMVLHLYGENEFKVQPL

Radius of gyration: 13.16 Å; chains: 1; bounding box: 26×32×40 Å

pLDDT: mean 86.78, std 6.83, range [63.22, 94.75]